Protein AF-A0A2I0F715-F1 (afdb_monomer_lite)

Secondary structure (DSSP, 8-state):
-HHHHHHHHHHHHHHHHHHHHHHHH--S-THHHHHHHHHHHHHHHHHHTSHHHHHHHHHHTT-EEETTTTEEE-

Foldseek 3Di:
DVVVVVVVVVVVVVLVVVVVVDVVPDPPDPPVVVVVVVVVVVVVVCVCPDLVVLCVVLVVVVWHQDPVVSDTHD

Radius of gyration: 17.52 Å; chains: 1; bounding box: 33×25×49 Å

Structure (mmCIF, N/CA/C/O backbone):
data_AF-A0A2I0F715-F1
#
_entry.id   AF-A0A2I0F715-F1
#
loop_
_atom_site.group_PDB
_atom_site.id
_atom_site.type_symbol
_atom_site.label_atom_id
_atom_site.label_alt_id
_atom_site.label_comp_id
_atom_site.label_asym_id
_atom_site.label_entity_id
_atom_site.label_seq_id
_atom_site.pdbx_PDB_ins_code
_atom_site.Cartn_x
_atom_site.Cartn_y
_atom_site.Cartn_z
_atom_site.occupancy
_atom_site.B_iso_or_equiv
_atom_site.auth_seq_id
_atom_site.auth_comp_id
_atom_site.auth_asym_id
_atom_site.auth_atom_id
_atom_site.pdbx_PDB_model_num
ATOM 1 N N . MET A 1 1 ? 7.852 11.292 -3.731 1.00 58.91 1 MET A N 1
ATOM 2 C CA . MET A 1 1 ? 8.388 10.413 -2.656 1.00 58.91 1 MET A CA 1
ATOM 3 C C . MET A 1 1 ? 8.008 10.812 -1.216 1.00 58.91 1 MET A C 1
ATOM 5 O O . MET A 1 1 ? 7.197 10.109 -0.632 1.00 58.91 1 MET A O 1
ATOM 9 N N . VAL A 1 2 ? 8.518 11.901 -0.609 1.00 65.12 2 VAL A N 1
ATOM 10 C CA . VAL A 1 2 ? 8.310 12.207 0.843 1.00 65.12 2 VAL A CA 1
ATOM 11 C C . VAL A 1 2 ? 6.831 12.322 1.254 1.00 65.12 2 VAL A C 1
ATOM 13 O O . VAL A 1 2 ? 6.432 11.816 2.302 1.00 65.12 2 VAL A O 1
ATOM 16 N N . LEU A 1 3 ? 6.002 12.932 0.403 1.00 68.44 3 LEU A N 1
ATOM 17 C CA . LEU A 1 3 ? 4.561 13.072 0.638 1.00 68.44 3 LEU A CA 1
ATOM 18 C C . LEU A 1 3 ? 3.840 11.714 0.716 1.00 68.44 3 LEU A C 1
ATOM 20 O O . LEU A 1 3 ? 2.929 11.540 1.521 1.00 68.44 3 LEU A O 1
ATOM 24 N N . MET A 1 4 ? 4.287 10.739 -0.076 1.00 67.44 4 MET A N 1
ATOM 25 C CA . MET A 1 4 ? 3.700 9.399 -0.131 1.00 67.44 4 MET A CA 1
ATOM 26 C C . MET A 1 4 ? 3.999 8.608 1.148 1.00 67.44 4 MET A C 1
ATOM 28 O O . MET A 1 4 ? 3.106 7.989 1.723 1.00 67.44 4 MET A O 1
ATOM 32 N N . TYR A 1 5 ? 5.227 8.724 1.666 1.00 70.19 5 TYR A N 1
ATOM 33 C CA . TYR A 1 5 ? 5.603 8.144 2.958 1.00 70.19 5 TYR A CA 1
ATOM 34 C C . TYR A 1 5 ? 4.813 8.755 4.121 1.00 70.19 5 TYR A C 1
ATOM 36 O O . TYR A 1 5 ? 4.344 8.028 4.996 1.00 70.19 5 TYR A O 1
ATOM 44 N N . LEU A 1 6 ? 4.608 10.076 4.118 1.00 73.75 6 LEU A N 1
ATOM 45 C CA . LEU A 1 6 ? 3.804 10.759 5.137 1.00 73.75 6 LEU A CA 1
ATOM 46 C C . LEU A 1 6 ? 2.345 10.286 5.131 1.00 73.75 6 LEU A C 1
ATOM 48 O O . LEU A 1 6 ? 1.794 10.004 6.195 1.00 73.75 6 LEU A O 1
ATOM 52 N N . LEU A 1 7 ? 1.739 10.141 3.948 1.00 74.50 7 LEU A N 1
ATOM 53 C CA . LEU A 1 7 ? 0.385 9.600 3.809 1.00 74.50 7 LEU A CA 1
ATOM 54 C C . LEU A 1 7 ? 0.297 8.163 4.341 1.00 74.50 7 LEU A C 1
ATOM 56 O O . LEU A 1 7 ? -0.615 7.857 5.109 1.00 74.50 7 LEU A O 1
ATOM 60 N N . GLY A 1 8 ? 1.279 7.314 4.023 1.00 75.38 8 GLY A N 1
ATOM 61 C CA . GLY A 1 8 ? 1.359 5.952 4.556 1.00 75.38 8 GLY A CA 1
ATOM 62 C C . GLY A 1 8 ? 1.407 5.912 6.089 1.00 75.38 8 GLY A C 1
ATOM 63 O O . GLY A 1 8 ? 0.665 5.156 6.716 1.00 75.38 8 GLY A O 1
ATOM 64 N N . ILE A 1 9 ? 2.213 6.778 6.712 1.00 77.81 9 ILE A N 1
ATOM 65 C CA . ILE A 1 9 ? 2.336 6.863 8.178 1.00 77.81 9 ILE A CA 1
ATOM 66 C C . ILE A 1 9 ? 1.012 7.298 8.827 1.00 77.81 9 ILE A C 1
ATOM 68 O O . ILE A 1 9 ? 0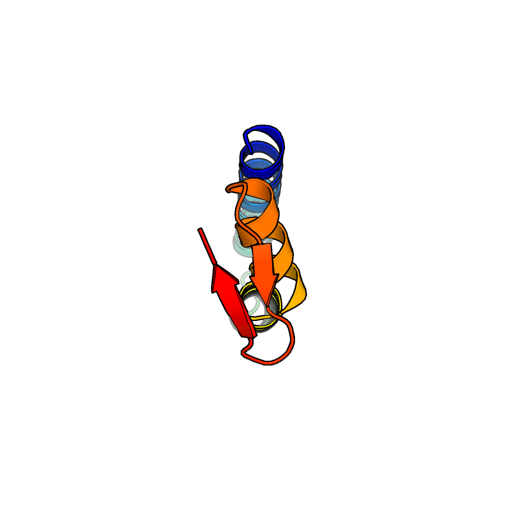.584 6.698 9.815 1.00 77.81 9 ILE A O 1
ATOM 72 N N . VAL A 1 10 ? 0.334 8.308 8.271 1.00 84.00 10 VAL A N 1
ATOM 73 C CA . VAL A 1 10 ? -0.950 8.807 8.798 1.00 84.00 10 VAL A CA 1
ATOM 74 C C . VAL A 1 10 ? -2.039 7.734 8.727 1.00 84.00 10 VAL A C 1
ATOM 76 O O . VAL A 1 10 ? -2.808 7.563 9.681 1.00 84.00 10 VAL A O 1
ATOM 79 N N . VAL A 1 11 ? -2.086 6.973 7.631 1.00 81.38 11 VAL A N 1
ATOM 80 C CA . VAL A 1 11 ? -3.032 5.862 7.462 1.00 81.38 11 VAL A CA 1
ATOM 81 C C . VAL A 1 11 ? -2.759 4.760 8.488 1.00 81.38 11 VAL A C 1
ATOM 83 O O . VAL A 1 11 ? -3.689 4.303 9.154 1.00 81.38 11 VAL A O 1
ATOM 86 N N . MET A 1 12 ? -1.491 4.391 8.695 1.00 78.31 12 MET A N 1
ATOM 87 C CA . MET A 1 12 ? -1.103 3.371 9.676 1.00 78.31 12 MET A CA 1
ATOM 88 C C . MET A 1 12 ? -1.456 3.775 11.110 1.00 78.31 12 MET A C 1
ATOM 90 O O . MET A 1 12 ? -2.044 2.983 11.847 1.00 78.31 12 MET A O 1
ATOM 94 N N . LEU A 1 13 ? -1.175 5.022 11.502 1.00 85.19 13 LEU A N 1
ATOM 95 C CA . LEU A 1 13 ? -1.539 5.541 12.826 1.00 85.19 13 LEU A CA 1
ATOM 96 C C . LEU A 1 13 ? -3.056 5.520 13.049 1.00 85.19 13 LEU A C 1
ATOM 98 O O . LEU A 1 13 ? -3.525 5.102 14.109 1.00 85.19 13 LEU A O 1
ATOM 102 N N . SER A 1 14 ? -3.826 5.912 12.034 1.00 83.62 14 SER A N 1
ATOM 103 C CA . SER A 1 14 ? -5.291 5.897 12.086 1.00 83.62 14 SER A CA 1
ATOM 104 C C . SER A 1 14 ? -5.838 4.475 12.237 1.00 83.62 14 SER A C 1
ATOM 106 O O . SER A 1 14 ? -6.762 4.238 13.020 1.00 83.62 14 SER A O 1
ATOM 108 N N . PHE A 1 15 ? -5.232 3.506 11.546 1.00 80.00 15 PHE A N 1
ATOM 109 C CA . PHE A 1 15 ? -5.604 2.098 11.645 1.00 80.00 15 PHE A CA 1
ATOM 110 C C . PHE A 1 15 ? -5.311 1.529 13.040 1.00 80.00 15 PHE A C 1
ATOM 112 O O . PHE A 1 15 ? -6.183 0.900 13.642 1.00 80.00 15 PHE A O 1
ATOM 119 N N . ILE A 1 16 ? -4.134 1.822 13.604 1.00 83.62 16 ILE A N 1
ATOM 120 C CA . ILE A 1 16 ? -3.743 1.393 14.958 1.00 83.62 16 ILE A CA 1
ATOM 121 C C . ILE A 1 16 ? -4.710 1.953 16.007 1.00 83.62 16 ILE A C 1
ATOM 123 O O . ILE A 1 16 ? -5.194 1.204 16.856 1.00 83.62 16 ILE A O 1
ATOM 127 N N . LEU A 1 17 ? -5.039 3.247 15.933 1.00 84.31 17 LEU A N 1
ATOM 128 C CA . LEU A 1 17 ? -5.979 3.886 16.859 1.00 84.31 17 LEU A CA 1
ATOM 129 C C . LEU A 1 17 ? -7.387 3.291 16.751 1.00 84.31 17 LEU A C 1
ATOM 131 O O . LEU A 1 17 ? -8.032 3.047 17.773 1.00 84.31 17 LEU A O 1
ATOM 135 N N . SER A 1 18 ? -7.846 3.010 15.529 1.00 78.19 18 SER A N 1
ATOM 136 C CA . SER A 1 18 ? -9.138 2.366 15.283 1.00 78.19 18 SER A CA 1
ATOM 137 C C . SER A 1 18 ? -9.188 0.958 15.886 1.00 78.19 18 SER A C 1
ATOM 139 O O . SER A 1 18 ? -10.098 0.648 16.659 1.00 78.19 18 SER A O 1
ATOM 141 N N . VAL A 1 19 ? -8.164 0.130 15.640 1.00 76.38 19 VAL A N 1
ATOM 142 C CA . VAL A 1 19 ? -8.051 -1.230 16.198 1.00 76.38 19 VAL A CA 1
ATOM 143 C C . VAL A 1 19 ? -7.954 -1.198 17.725 1.00 76.38 19 VAL A C 1
ATOM 145 O O . VAL A 1 19 ? -8.642 -1.974 18.394 1.00 76.38 19 VAL A O 1
ATOM 148 N N . TRP A 1 20 ? -7.169 -0.280 18.295 1.00 79.88 20 TRP A N 1
ATOM 149 C CA . TRP A 1 20 ? -7.022 -0.104 19.743 1.00 79.88 20 TRP A CA 1
ATOM 150 C C . TRP A 1 20 ? -8.342 0.296 20.407 1.00 79.88 20 TRP A C 1
ATOM 152 O O . TRP A 1 20 ? -8.759 -0.285 21.411 1.00 79.88 20 TRP A O 1
ATOM 162 N N . HIS A 1 21 ? -9.039 1.281 19.839 1.00 78.56 21 HIS A N 1
ATOM 163 C CA . HIS A 1 21 ? -10.325 1.731 20.361 1.00 78.56 21 HIS A CA 1
ATOM 164 C C . HIS A 1 21 ? -11.379 0.613 20.285 1.00 78.56 21 HIS A C 1
ATOM 166 O O . HIS A 1 21 ? -12.152 0.417 21.228 1.00 78.56 21 HIS A O 1
ATOM 172 N N . TYR A 1 22 ? -11.377 -0.166 19.198 1.00 70.38 22 TYR A N 1
ATOM 173 C CA . TYR A 1 22 ? -12.316 -1.270 18.999 1.00 70.38 22 TYR A CA 1
ATOM 174 C C . TYR A 1 22 ? -12.060 -2.445 19.956 1.00 70.38 22 TYR A C 1
ATOM 176 O O . TYR A 1 22 ? -13.000 -2.963 20.563 1.00 70.38 22 TYR A O 1
ATOM 184 N N . THR A 1 23 ? -10.793 -2.825 20.152 1.00 70.31 23 THR A N 1
ATOM 185 C CA . THR A 1 23 ? -10.384 -3.904 21.074 1.00 70.31 23 THR A CA 1
ATOM 186 C C . THR A 1 23 ? -10.603 -3.544 22.542 1.00 70.31 23 THR A C 1
ATOM 188 O O . THR A 1 23 ? -10.978 -4.410 23.331 1.00 70.31 23 THR A O 1
ATOM 191 N N . ARG A 1 24 ? -10.444 -2.269 22.925 1.00 73.12 24 ARG A N 1
ATOM 192 C CA . ARG A 1 24 ? -10.657 -1.817 24.310 1.00 73.12 24 ARG A CA 1
ATOM 193 C C . ARG A 1 24 ? -12.130 -1.806 24.725 1.00 73.12 24 ARG A C 1
ATOM 195 O O . ARG A 1 24 ? -12.433 -2.061 25.888 1.00 73.12 24 ARG A O 1
ATOM 202 N N . LYS A 1 25 ? -13.046 -1.481 23.806 1.00 64.88 25 LYS A N 1
ATOM 203 C CA . LYS A 1 25 ? -14.467 -1.265 24.134 1.00 64.88 25 LYS A CA 1
ATOM 204 C C . LYS A 1 25 ? -15.329 -2.518 23.984 1.00 64.88 25 LYS A C 1
ATOM 206 O O . LYS A 1 25 ? -16.381 -2.600 24.610 1.00 64.88 25 LYS A O 1
ATOM 211 N N . ASN A 1 26 ? -14.905 -3.494 23.182 1.00 58.44 26 ASN A N 1
ATOM 212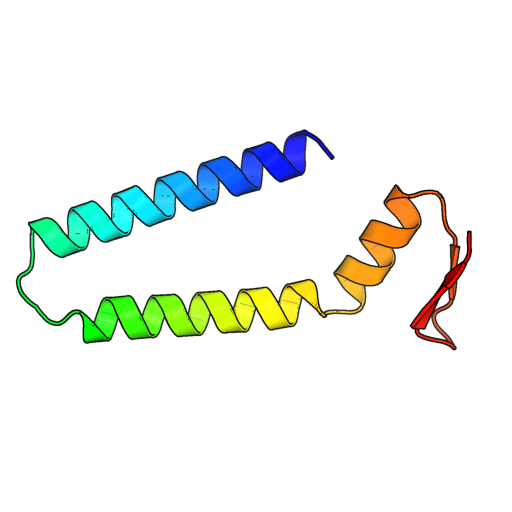 C CA . ASN A 1 26 ? -15.724 -4.655 22.859 1.00 58.44 26 ASN A CA 1
ATOM 213 C C . ASN A 1 26 ? -14.917 -5.952 23.028 1.00 58.44 26 ASN A C 1
ATOM 215 O O . ASN A 1 26 ? -14.037 -6.249 22.228 1.00 58.44 26 ASN A O 1
ATOM 219 N N . LYS A 1 27 ? -15.286 -6.806 23.998 1.00 62.22 27 LYS A N 1
ATOM 220 C CA . LYS A 1 27 ? -14.822 -8.215 24.058 1.00 62.22 27 LYS A CA 1
ATOM 221 C C . LYS A 1 27 ? -15.330 -9.056 22.863 1.00 62.22 27 LYS A C 1
ATOM 223 O O . LYS A 1 27 ? -15.098 -10.262 22.795 1.00 62.22 27 LYS A O 1
ATOM 228 N N . LEU A 1 28 ? -16.049 -8.439 21.921 1.00 55.94 28 LEU A N 1
ATOM 229 C CA . LEU A 1 28 ? -16.694 -9.091 20.793 1.00 55.94 28 LEU A CA 1
ATOM 230 C C . LEU A 1 28 ? -15.728 -9.280 19.612 1.00 55.94 28 LEU A C 1
ATOM 232 O O . LEU A 1 28 ? -15.541 -8.406 18.770 1.00 55.94 28 LEU A O 1
ATOM 236 N N . LYS A 1 29 ? -15.187 -10.502 19.584 1.00 64.38 29 LYS A N 1
ATOM 237 C CA . LYS A 1 29 ? -14.677 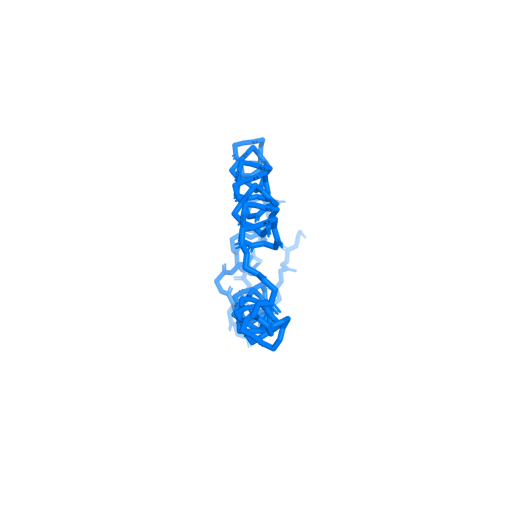-11.295 18.457 1.00 64.38 29 LYS A CA 1
ATOM 238 C C . LYS A 1 29 ? -13.704 -10.571 17.522 1.00 64.38 29 LYS A C 1
ATOM 240 O O . LYS A 1 29 ? -14.081 -10.088 16.456 1.00 64.38 29 LYS A O 1
ATOM 245 N N . TRP A 1 30 ? -12.425 -10.701 17.883 1.00 67.25 30 TRP A N 1
ATOM 246 C CA . TRP A 1 30 ? -11.227 -10.619 17.032 1.00 67.25 30 TRP A CA 1
ATOM 247 C C . TRP A 1 30 ? -11.444 -11.031 15.569 1.00 67.25 30 TRP A C 1
ATOM 249 O O . TRP A 1 30 ? -10.842 -10.445 14.684 1.00 67.25 30 TRP A O 1
ATOM 259 N N . VAL A 1 31 ? -12.363 -11.963 15.306 1.00 72.06 31 VAL A N 1
ATOM 260 C CA . VAL A 1 31 ? -12.843 -12.354 13.974 1.00 72.06 31 VAL A CA 1
ATOM 261 C C . VAL A 1 31 ? -13.198 -11.163 13.069 1.00 72.06 31 VAL A C 1
ATOM 263 O O . VAL A 1 31 ? -12.782 -11.158 11.918 1.00 72.06 31 VAL A O 1
ATOM 266 N N . ARG A 1 32 ? -13.921 -10.134 13.542 1.00 70.50 32 ARG A N 1
ATOM 267 C CA . ARG A 1 32 ? -14.272 -8.976 12.687 1.00 70.50 32 ARG A CA 1
ATOM 268 C C . ARG A 1 32 ? -13.057 -8.125 12.334 1.00 70.50 32 ARG A C 1
ATOM 270 O O . ARG A 1 32 ? -12.932 -7.701 11.193 1.00 70.50 32 ARG A O 1
ATOM 277 N N . VAL A 1 33 ? -12.170 -7.904 13.304 1.00 75.31 33 VAL A N 1
ATOM 278 C CA . VAL A 1 33 ? -10.908 -7.188 13.074 1.00 75.31 33 VAL A CA 1
ATOM 279 C C . VAL A 1 33 ? -10.057 -7.975 12.086 1.00 75.31 33 VAL A C 1
ATOM 281 O O . VAL A 1 33 ? -9.562 -7.400 11.129 1.00 75.31 33 VAL A O 1
ATOM 284 N N . PHE A 1 34 ? -9.969 -9.293 12.264 1.00 78.50 34 PHE A N 1
ATOM 285 C CA . PHE A 1 34 ? -9.207 -10.176 11.395 1.00 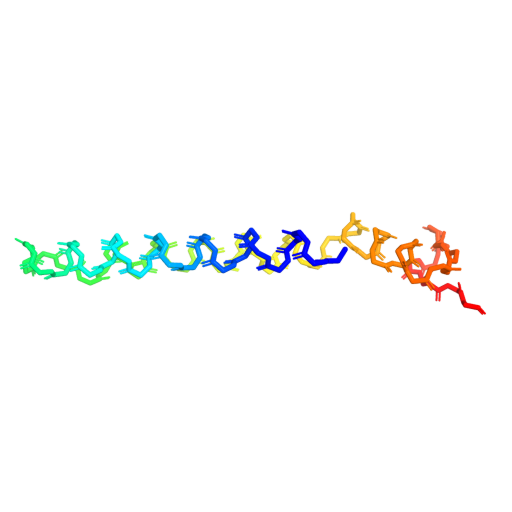78.50 34 PHE A CA 1
ATOM 286 C C . PHE A 1 34 ? -9.724 -10.154 9.954 1.00 78.50 34 PHE A C 1
ATOM 288 O O . PHE A 1 34 ? -8.916 -10.015 9.051 1.00 78.50 34 PHE A O 1
ATOM 295 N N . ILE A 1 35 ? -11.048 -10.199 9.743 1.00 81.56 35 ILE A N 1
ATOM 296 C CA . ILE A 1 35 ? -11.667 -10.111 8.408 1.00 81.56 35 ILE A CA 1
ATOM 297 C C . ILE A 1 35 ? -11.356 -8.773 7.729 1.00 81.56 35 ILE A C 1
ATOM 299 O O . ILE A 1 35 ? -11.009 -8.749 6.553 1.00 81.56 35 ILE A O 1
ATOM 303 N N . VAL A 1 36 ? -11.475 -7.653 8.450 1.00 82.00 36 VAL A N 1
ATOM 304 C CA . VAL A 1 36 ? -11.139 -6.336 7.882 1.00 82.00 36 VAL A CA 1
ATOM 305 C C . VAL A 1 36 ? -9.656 -6.282 7.523 1.00 82.00 36 VAL A C 1
ATOM 307 O O . VAL A 1 36 ? -9.307 -5.815 6.446 1.00 82.00 36 VAL A O 1
ATOM 310 N N . LEU A 1 37 ? -8.791 -6.810 8.390 1.00 82.38 37 LEU A N 1
ATOM 311 C CA . LEU A 1 37 ? -7.347 -6.801 8.191 1.00 82.38 37 LEU A CA 1
ATOM 312 C C . LEU A 1 37 ? -6.937 -7.669 6.996 1.00 82.38 37 LEU A C 1
ATOM 314 O O . LEU A 1 37 ? -6.148 -7.210 6.177 1.00 82.38 37 LEU A O 1
ATOM 318 N N . THR A 1 38 ? -7.509 -8.868 6.831 1.00 82.31 38 THR A N 1
ATOM 319 C CA . THR A 1 38 ? -7.257 -9.694 5.642 1.00 82.31 38 THR A CA 1
ATOM 320 C C . THR A 1 38 ? -7.760 -9.028 4.370 1.00 82.31 38 THR A C 1
ATOM 322 O O . THR A 1 38 ? -7.005 -8.974 3.409 1.00 82.31 38 THR A O 1
ATOM 325 N N . VAL A 1 39 ? -8.971 -8.460 4.354 1.00 85.06 39 VAL A N 1
ATOM 326 C CA . VAL A 1 39 ? -9.494 -7.753 3.168 1.00 85.06 39 VAL A CA 1
ATOM 327 C C . VAL A 1 39 ? -8.612 -6.560 2.796 1.00 85.06 39 VAL A C 1
ATOM 329 O O . VAL A 1 39 ? -8.266 -6.395 1.627 1.00 85.06 39 VAL A O 1
ATOM 332 N N . SER A 1 40 ? -8.202 -5.752 3.778 1.00 81.88 40 SER A N 1
ATOM 333 C CA . SER A 1 40 ? -7.291 -4.627 3.552 1.00 81.88 40 SER A CA 1
ATOM 334 C C . SER A 1 40 ? -5.927 -5.085 3.036 1.00 81.88 40 SER A C 1
ATOM 336 O O . SER A 1 40 ? -5.405 -4.478 2.106 1.00 81.88 40 SER A O 1
ATOM 338 N N . LEU A 1 41 ? -5.368 -6.166 3.589 1.00 82.38 41 LEU A N 1
ATOM 339 C CA . LEU A 1 41 ? -4.078 -6.706 3.158 1.00 82.38 41 LEU A CA 1
ATOM 340 C C . LEU A 1 41 ? -4.145 -7.254 1.727 1.00 82.38 41 LEU A C 1
ATOM 342 O O . LEU A 1 41 ? -3.261 -6.980 0.923 1.00 82.38 41 LEU A O 1
ATOM 346 N N . THR A 1 42 ? -5.204 -7.993 1.385 1.00 79.94 42 THR A N 1
ATOM 347 C CA . THR A 1 42 ? -5.404 -8.509 0.026 1.00 79.94 42 THR A CA 1
ATOM 348 C C . THR A 1 42 ? -5.576 -7.371 -0.975 1.00 79.94 42 THR A C 1
ATOM 350 O O . THR A 1 42 ? -4.950 -7.396 -2.029 1.00 79.94 42 THR A O 1
ATOM 353 N N . GLY A 1 43 ? -6.365 -6.347 -0.635 1.00 78.06 43 GLY A N 1
ATOM 354 C CA . GLY A 1 43 ? -6.509 -5.156 -1.473 1.00 78.06 43 GLY A CA 1
ATOM 355 C C . GLY A 1 43 ? -5.181 -4.425 -1.674 1.00 78.06 43 GLY A C 1
ATOM 356 O O . GLY A 1 43 ? -4.871 -4.026 -2.791 1.00 78.06 43 GLY A O 1
ATOM 357 N N . PHE A 1 44 ? -4.372 -4.314 -0.618 1.00 77.81 44 PHE A N 1
ATOM 358 C CA . PHE A 1 44 ? -3.047 -3.708 -0.699 1.00 77.81 44 PHE A CA 1
ATOM 359 C C . PHE A 1 44 ? -2.110 -4.492 -1.626 1.00 77.81 44 PHE A C 1
ATOM 361 O O . PHE A 1 44 ? -1.520 -3.889 -2.508 1.00 77.81 44 PHE A O 1
ATOM 368 N N . ILE A 1 45 ? -2.030 -5.822 -1.498 1.00 75.19 45 ILE A N 1
ATOM 369 C CA . ILE A 1 45 ? -1.180 -6.667 -2.361 1.00 75.19 45 ILE A CA 1
ATOM 370 C C . ILE A 1 45 ? -1.599 -6.569 -3.834 1.00 75.19 45 ILE A C 1
ATOM 372 O O . ILE A 1 45 ? -0.749 -6.489 -4.716 1.00 75.19 45 ILE A O 1
ATOM 376 N N . VAL A 1 46 ? -2.907 -6.572 -4.112 1.00 77.94 46 VAL A N 1
ATOM 377 C CA . VAL A 1 46 ? -3.424 -6.455 -5.485 1.00 77.94 46 VAL A CA 1
ATOM 378 C C . VAL A 1 46 ? -3.117 -5.083 -6.080 1.00 77.94 46 VAL A C 1
ATOM 380 O O . VAL A 1 46 ? -2.799 -4.992 -7.262 1.00 77.94 46 VAL A O 1
ATOM 383 N N . LEU A 1 47 ? -3.208 -4.022 -5.276 1.00 74.25 47 LEU A N 1
ATOM 384 C CA . LEU A 1 47 ? -2.848 -2.679 -5.715 1.00 74.25 47 LEU A CA 1
ATOM 385 C C . LEU A 1 47 ? -1.339 -2.569 -5.940 1.00 74.25 47 LEU A C 1
ATOM 387 O O . LEU A 1 47 ? -0.942 -2.165 -7.023 1.00 74.25 47 LEU A O 1
ATOM 391 N N . ASP A 1 48 ? -0.514 -2.991 -4.987 1.00 69.12 48 ASP A N 1
ATOM 392 C CA . ASP A 1 48 ? 0.951 -2.937 -5.078 1.00 69.12 48 ASP A CA 1
ATOM 393 C C . ASP A 1 48 ? 1.489 -3.719 -6.290 1.00 69.12 48 ASP A C 1
ATOM 395 O O . ASP A 1 48 ? 2.346 -3.237 -7.022 1.00 69.12 48 ASP A O 1
ATOM 399 N N . GLY A 1 49 ? 0.910 -4.890 -6.575 1.00 66.56 49 GLY A N 1
ATOM 400 C CA . GLY A 1 49 ? 1.241 -5.694 -7.755 1.00 66.56 49 GLY A CA 1
ATOM 401 C C . GLY A 1 49 ? 0.563 -5.251 -9.055 1.00 66.56 49 GLY A C 1
ATOM 402 O O . GLY A 1 49 ? 0.726 -5.917 -10.077 1.00 66.56 49 GLY A O 1
ATOM 403 N N . SER A 1 50 ? -0.235 -4.180 -9.045 1.00 77.31 50 SER A N 1
ATOM 404 C CA . SER A 1 50 ? -0.885 -3.705 -10.265 1.00 77.31 50 SER A CA 1
ATOM 405 C C . SER A 1 50 ? 0.102 -2.965 -11.162 1.00 77.31 50 SER A C 1
ATOM 407 O O . SER A 1 50 ? 0.991 -2.241 -10.708 1.00 77.31 50 SER A O 1
ATOM 409 N N . THR A 1 51 ? -0.110 -3.096 -12.469 1.00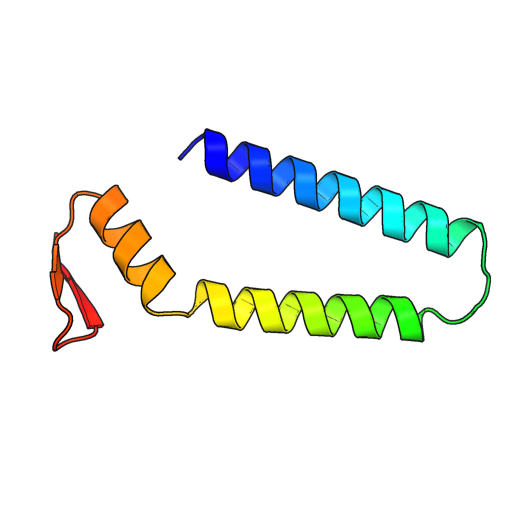 74.44 51 THR A N 1
ATOM 410 C CA . THR A 1 51 ? 0.680 -2.417 -13.503 1.00 74.44 51 THR A CA 1
ATOM 411 C C . THR A 1 51 ? 0.723 -0.902 -13.310 1.00 74.44 51 THR A C 1
ATOM 413 O O . THR A 1 51 ? 1.715 -0.279 -13.662 1.00 74.44 51 THR A O 1
ATOM 416 N N . PHE A 1 52 ? -0.296 -0.306 -12.679 1.00 78.62 52 PHE A N 1
ATOM 417 C CA . PHE A 1 52 ? -0.329 1.121 -12.365 1.00 78.62 52 PHE A CA 1
ATOM 418 C C . PHE A 1 52 ? 0.838 1.564 -11.471 1.00 78.62 52 PHE A C 1
ATOM 420 O O . PHE A 1 52 ? 1.557 2.492 -11.826 1.00 78.62 52 PHE A O 1
ATOM 427 N N . TRP A 1 53 ? 1.065 0.888 -10.342 1.00 78.69 53 TRP A N 1
ATOM 428 C CA . TRP A 1 53 ? 2.145 1.248 -9.412 1.00 78.69 53 TRP A CA 1
ATOM 429 C C . TRP A 1 53 ? 3.525 0.888 -9.960 1.00 78.69 53 TRP A C 1
ATOM 431 O O . TRP A 1 53 ? 4.511 1.569 -9.679 1.00 78.69 53 TRP A O 1
ATOM 441 N N . LEU A 1 54 ? 3.594 -0.155 -10.787 1.00 81.06 54 LEU A N 1
ATOM 442 C CA . LEU A 1 54 ? 4.820 -0.576 -11.460 1.00 81.06 54 LEU A CA 1
ATOM 443 C C . LEU A 1 54 ? 5.265 0.450 -12.518 1.00 81.06 54 LEU A C 1
ATOM 445 O O . LEU A 1 54 ? 6.445 0.788 -12.598 1.00 81.06 54 LEU A O 1
ATOM 449 N N . VAL A 1 55 ? 4.314 1.013 -13.269 1.00 84.75 55 VAL A N 1
ATOM 450 C CA . VAL A 1 55 ? 4.552 2.125 -14.202 1.00 84.75 55 VAL A CA 1
ATOM 451 C C . VAL A 1 55 ? 4.937 3.391 -13.442 1.00 84.75 55 VAL A C 1
ATOM 453 O O . VAL A 1 55 ? 5.938 4.020 -13.776 1.00 84.75 55 VAL A O 1
ATOM 456 N N . ASP A 1 56 ? 4.163 3.753 -12.417 1.00 84.25 56 ASP A N 1
ATOM 457 C CA . ASP A 1 56 ? 4.373 4.974 -11.633 1.00 84.25 56 ASP A CA 1
ATOM 458 C C . ASP A 1 56 ? 5.763 4.984 -10.985 1.00 84.25 56 ASP A C 1
ATOM 460 O O . ASP A 1 56 ? 6.530 5.923 -11.174 1.00 84.25 56 ASP A O 1
ATOM 464 N N . SER A 1 57 ? 6.153 3.883 -10.334 1.00 82.69 57 SER A N 1
ATOM 465 C CA . SER A 1 57 ? 7.483 3.738 -9.728 1.00 82.69 57 SER A CA 1
ATOM 466 C C . SER A 1 57 ? 8.629 3.757 -10.746 1.00 82.69 57 SER A C 1
ATOM 468 O O . SER A 1 57 ? 9.693 4.305 -10.452 1.00 82.69 57 SER A O 1
ATOM 470 N N . CYS A 1 58 ? 8.427 3.200 -11.943 1.00 87.50 58 CYS A N 1
ATOM 471 C CA . CYS A 1 58 ? 9.406 3.256 -13.027 1.00 87.50 58 CYS A CA 1
ATOM 472 C C . CYS A 1 58 ? 9.636 4.691 -13.520 1.00 87.50 58 CYS A C 1
ATOM 474 O O . CYS A 1 58 ? 10.781 5.135 -13.637 1.00 87.50 58 CYS A O 1
ATOM 476 N N . LEU A 1 59 ? 8.548 5.428 -13.756 1.00 85.94 59 LEU A N 1
ATOM 477 C CA . LEU A 1 59 ? 8.596 6.819 -14.201 1.00 85.94 59 LEU A CA 1
ATOM 478 C C . LEU A 1 59 ? 9.177 7.740 -13.117 1.00 85.94 59 LEU A C 1
ATOM 480 O O . LEU A 1 59 ? 9.998 8.603 -13.429 1.00 85.94 59 LEU A O 1
ATOM 484 N N . ASP A 1 60 ? 8.832 7.521 -11.844 1.00 86.75 60 ASP A N 1
ATOM 485 C CA . ASP A 1 60 ? 9.401 8.257 -10.702 1.00 86.75 60 ASP A CA 1
ATOM 486 C C . ASP A 1 60 ? 10.920 8.032 -10.571 1.00 86.75 60 ASP A C 1
ATOM 488 O O . ASP A 1 60 ? 11.659 8.927 -10.155 1.00 86.75 60 ASP A O 1
ATOM 492 N N . ALA A 1 61 ? 11.410 6.853 -10.966 1.00 84.50 61 ALA A N 1
ATOM 493 C CA . ALA A 1 61 ? 12.833 6.519 -11.010 1.00 84.50 61 ALA A CA 1
ATOM 494 C C . ALA A 1 61 ? 13.546 7.013 -12.287 1.00 84.50 61 ALA A C 1
ATOM 496 O O . ALA A 1 61 ? 14.705 6.664 -12.509 1.00 84.50 61 ALA A O 1
ATOM 497 N N . SER A 1 62 ? 12.885 7.847 -13.102 1.00 85.31 62 SER A N 1
ATOM 498 C CA . SER A 1 62 ? 13.370 8.343 -14.402 1.00 85.31 62 SER A CA 1
ATOM 499 C C . SER A 1 62 ? 13.605 7.256 -15.461 1.00 85.31 62 SER A C 1
ATOM 501 O O . SER A 1 62 ? 14.290 7.512 -16.449 1.00 85.31 62 SER A O 1
ATOM 503 N N . GLY A 1 63 ? 13.036 6.063 -15.271 1.00 86.38 63 GLY A N 1
ATOM 504 C CA . GLY A 1 63 ? 13.025 5.000 -16.273 1.00 86.38 63 GLY A CA 1
ATOM 505 C C . GLY A 1 63 ? 11.910 5.184 -17.307 1.00 86.38 63 GLY A C 1
ATOM 506 O O . GLY A 1 63 ? 11.020 6.026 -17.164 1.00 86.38 63 GLY A O 1
ATOM 507 N N . SER A 1 64 ? 11.941 4.370 -18.358 1.00 88.31 64 SER A N 1
ATOM 508 C CA 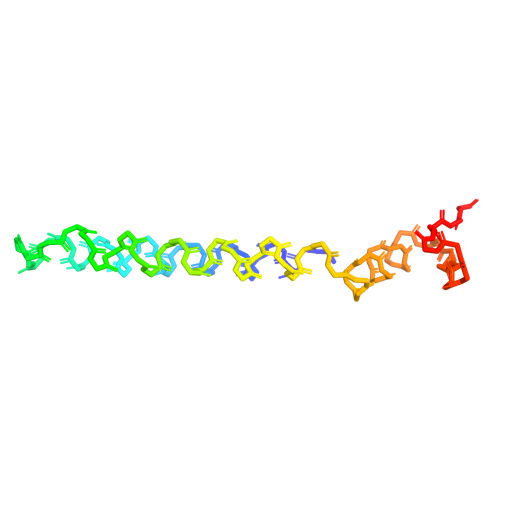. SER A 1 64 ? 10.873 4.248 -19.350 1.00 88.31 64 SER A CA 1
ATOM 509 C C . SER A 1 64 ? 10.156 2.915 -19.172 1.00 88.31 64 SER A C 1
ATOM 511 O O . SER A 1 64 ? 10.787 1.859 -19.155 1.00 88.31 64 SER A O 1
ATOM 513 N N . PHE A 1 65 ? 8.832 2.943 -19.018 1.00 88.94 65 PHE A N 1
ATOM 514 C CA . PHE A 1 65 ? 8.060 1.715 -18.858 1.00 88.94 65 PHE A CA 1
ATOM 515 C C . PHE A 1 65 ? 7.660 1.128 -20.216 1.00 88.94 65 PHE A C 1
ATOM 517 O O . PHE A 1 65 ? 6.938 1.761 -20.991 1.00 88.94 65 PHE A O 1
ATOM 524 N N . ASN A 1 66 ? 8.092 -0.102 -20.485 1.00 88.81 66 ASN A N 1
ATOM 525 C CA . ASN A 1 66 ? 7.736 -0.862 -21.672 1.00 88.81 66 ASN A CA 1
ATOM 526 C C . ASN A 1 66 ? 6.468 -1.692 -21.414 1.00 88.81 66 ASN A C 1
ATOM 528 O O . ASN A 1 66 ? 6.514 -2.739 -20.766 1.00 88.81 66 ASN A O 1
ATOM 532 N N . TYR A 1 67 ? 5.341 -1.230 -21.958 1.00 86.00 67 TYR A N 1
ATOM 533 C CA . TYR A 1 67 ? 4.027 -1.868 -21.811 1.00 86.00 67 TYR A CA 1
ATOM 534 C C . TYR A 1 67 ? 3.874 -3.188 -22.582 1.00 86.00 67 TYR A C 1
ATOM 536 O O . TYR A 1 67 ? 2.950 -3.941 -22.297 1.00 86.00 67 TYR A O 1
ATOM 544 N N . GLU A 1 68 ? 4.737 -3.485 -23.560 1.00 87.06 68 GLU A N 1
ATOM 545 C CA . GLU A 1 68 ? 4.688 -4.771 -24.273 1.00 87.06 68 GLU A CA 1
ATOM 546 C C . GLU A 1 68 ? 5.365 -5.893 -23.482 1.00 87.06 68 GLU A C 1
ATOM 548 O O . GLU A 1 68 ? 5.008 -7.062 -23.629 1.00 87.06 68 GLU A O 1
ATOM 553 N N . GLN A 1 69 ? 6.357 -5.548 -22.656 1.00 86.56 69 GLN A N 1
ATOM 554 C CA . GLN A 1 69 ? 7.145 -6.511 -21.884 1.00 86.56 69 GLN A CA 1
ATOM 555 C C . GLN A 1 69 ? 6.891 -6.449 -20.375 1.00 86.56 69 GLN A C 1
ATOM 557 O O . GLN A 1 69 ? 7.510 -7.227 -19.646 1.00 86.56 69 GLN A O 1
ATOM 562 N N . ASP A 1 70 ? 6.028 -5.537 -19.916 1.00 83.62 70 ASP A N 1
ATOM 563 C CA . ASP A 1 70 ? 5.787 -5.217 -18.503 1.00 83.62 70 ASP A CA 1
ATOM 564 C C . ASP A 1 70 ? 7.095 -4.989 -17.719 1.00 83.62 70 ASP A C 1
ATOM 566 O O . ASP A 1 70 ? 7.297 -5.508 -16.618 1.00 83.62 70 ASP A O 1
ATOM 570 N N . LYS A 1 71 ? 8.030 -4.232 -18.310 1.00 85.62 71 LYS A N 1
ATOM 571 C CA . LYS A 1 71 ? 9.366 -3.990 -17.742 1.00 85.62 71 LYS A CA 1
ATOM 572 C C . LYS A 1 71 ? 9.712 -2.512 -17.698 1.00 85.62 71 LYS A C 1
ATOM 574 O O . LYS A 1 71 ? 9.412 -1.763 -18.621 1.00 85.62 71 LYS A O 1
ATOM 579 N N . CYS A 1 72 ? 10.407 -2.126 -16.633 1.00 85.94 72 CYS A N 1
ATOM 580 C CA . CYS A 1 72 ? 11.048 -0.824 -16.533 1.00 85.94 72 CYS A CA 1
ATOM 581 C C . CYS A 1 72 ? 12.444 -0.875 -17.167 1.00 85.94 72 CYS A C 1
ATOM 583 O O . CYS A 1 72 ? 13.252 -1.735 -16.806 1.00 85.94 72 CYS A O 1
ATOM 585 N N . GLU A 1 73 ? 12.714 0.032 -18.099 1.00 88.75 73 GLU A N 1
ATOM 586 C CA . GLU A 1 73 ? 14.008 0.222 -18.756 1.00 88.75 73 GLU A CA 1
ATOM 587 C C . GLU A 1 73 ? 14.678 1.484 -18.182 1.00 88.75 73 GLU A C 1
ATOM 589 O O . GLU A 1 73 ? 14.029 2.525 -18.069 1.00 88.75 73 GLU A O 1
ATOM 594 N N . TYR A 1 74 ? 15.953 1.385 -17.790 1.00 81.50 74 TYR A N 1
ATOM 595 C CA . TYR A 1 74 ? 16.732 2.463 -17.157 1.00 81.50 74 TYR A CA 1
ATOM 596 C C . TYR A 1 74 ? 17.855 2.958 -18.065 1.00 81.50 74 TYR A C 1
ATOM 598 O O . TYR A 1 74 ? 18.513 2.096 -18.696 1.00 81.50 74 TYR A O 1
#

pLDDT: mean 78.03, std 7.91, range [55.94, 88.94]

Sequence (74 aa):
MVLMYLLGIVVMLSFILSVWHYTRKNKLKWVRVFIVLTVSLTGFIVLDGSTFWLVDSCLDASGSFNYEQDKCEY